Protein AF-T0REB1-F1 (afdb_monomer)

pLDDT: mean 96.24, std 7.97, range [51.66, 98.88]

Radius of gyration: 15.28 Å; Cα contacts (8 Å, |Δi|>4): 147; chains: 1; bounding box: 30×24×47 Å

Mean predicted aligned error: 3.17 Å

Solvent-accessible surface area (backbone atoms only — not comparable to full-atom values): 5271 Å² total; per-residue (Å²): 128,83,78,78,60,56,71,38,67,40,81,54,92,95,43,78,21,69,21,64,46,64,43,72,61,58,76,76,53,65,18,42,69,89,77,13,30,58,37,74,71,53,31,53,59,50,38,79,47,63,86,38,30,43,76,43,68,45,68,58,32,75,51,88,95,62,76,88,61,70,12,41,29,41,65,63,47,73,72,19,44,59,41,48,50,52,42,77,71,90

Structure (mmCIF, N/CA/C/O backbone):
data_AF-T0REB1-F1
#
_entry.id   AF-T0REB1-F1
#
loop_
_atom_site.group_PDB
_atom_site.id
_atom_site.type_symbol
_atom_site.label_atom_id
_atom_site.label_alt_id
_atom_site.label_comp_id
_atom_site.label_asym_id
_atom_site.label_entity_id
_atom_site.label_seq_id
_atom_site.pdbx_PDB_ins_code
_atom_site.Cartn_x
_atom_site.Cartn_y
_atom_site.Cartn_z
_atom_site.occupancy
_atom_site.B_iso_or_equiv
_atom_site.auth_seq_id
_atom_site.auth_comp_id
_atom_site.auth_asym_id
_atom_site.auth_atom_id
_atom_site.pdbx_PDB_model_num
ATOM 1 N N . MET A 1 1 ? -17.055 14.488 30.055 1.00 51.66 1 MET A N 1
ATOM 2 C CA . MET A 1 1 ? -15.976 14.011 29.163 1.00 51.66 1 MET A CA 1
ATOM 3 C C . MET A 1 1 ? -16.640 13.394 27.945 1.00 51.66 1 MET A C 1
ATOM 5 O O . MET A 1 1 ? -17.454 12.501 28.162 1.00 51.66 1 MET A O 1
ATOM 9 N N . PRO A 1 2 ? -16.400 13.852 26.705 1.00 57.69 2 PRO A N 1
ATOM 10 C CA . PRO A 1 2 ? -16.887 13.103 25.551 1.00 57.69 2 PRO A CA 1
ATOM 11 C C . PRO A 1 2 ? -16.286 11.691 25.609 1.00 57.69 2 PRO A C 1
ATOM 13 O O . PRO A 1 2 ? -15.109 11.533 25.934 1.00 57.69 2 PRO A O 1
ATOM 16 N N . ALA A 1 3 ? -17.108 10.665 25.382 1.00 60.97 3 ALA A N 1
ATOM 17 C CA . ALA A 1 3 ? -16.658 9.278 25.375 1.00 60.97 3 ALA A CA 1
ATOM 18 C C . ALA A 1 3 ? -15.521 9.128 24.353 1.00 60.97 3 ALA A C 1
ATOM 20 O O . ALA A 1 3 ? -15.677 9.506 23.190 1.00 60.97 3 ALA A O 1
ATOM 21 N N . ASN A 1 4 ? -14.361 8.639 24.797 1.00 71.31 4 ASN A N 1
ATOM 22 C CA . ASN A 1 4 ? -13.136 8.616 24.002 1.00 71.31 4 ASN A CA 1
ATOM 23 C C . ASN A 1 4 ? -13.220 7.526 22.915 1.00 71.31 4 ASN A C 1
ATOM 25 O O . ASN A 1 4 ? -12.728 6.413 23.075 1.00 71.31 4 ASN A O 1
ATOM 29 N N . ASN A 1 5 ? -13.918 7.844 21.823 1.00 90.19 5 ASN A N 1
ATOM 30 C CA . ASN A 1 5 ? -14.310 6.915 20.763 1.00 90.19 5 ASN A CA 1
ATOM 31 C C . ASN A 1 5 ? -13.124 6.449 19.895 1.00 90.19 5 ASN A C 1
ATOM 33 O O . ASN A 1 5 ? -13.188 5.387 19.281 1.00 90.19 5 ASN A O 1
ATOM 37 N N . LEU A 1 6 ? -12.027 7.215 19.849 1.00 96.06 6 LEU A N 1
ATOM 38 C CA . LEU A 1 6 ? -10.907 6.963 18.930 1.00 96.06 6 LEU A CA 1
ATOM 39 C C . LEU A 1 6 ? -10.241 5.597 19.126 1.00 96.06 6 LEU A C 1
ATOM 41 O O . LEU A 1 6 ? -9.840 4.974 18.148 1.00 96.06 6 LEU A O 1
ATOM 45 N N . PHE A 1 7 ? -10.157 5.116 20.366 1.00 96.19 7 PHE A N 1
ATOM 46 C CA . PHE A 1 7 ? -9.502 3.847 20.699 1.00 96.19 7 PHE A CA 1
ATOM 47 C C . PHE A 1 7 ? -10.466 2.656 20.744 1.00 96.19 7 PHE A C 1
ATOM 49 O O . PHE A 1 7 ? -10.077 1.570 21.158 1.00 96.19 7 PHE A O 1
ATOM 56 N N . THR A 1 8 ? -11.726 2.847 20.348 1.00 96.62 8 THR A N 1
ATOM 57 C CA . THR A 1 8 ? -12.707 1.756 20.297 1.00 96.62 8 THR A CA 1
ATOM 58 C C . THR A 1 8 ? -12.638 1.018 18.959 1.00 96.62 8 THR A C 1
ATOM 60 O O . THR A 1 8 ? -12.343 1.653 17.940 1.00 96.62 8 THR A O 1
ATOM 63 N N . PRO A 1 9 ? -12.958 -0.288 18.919 1.00 97.12 9 PRO A N 1
ATOM 64 C CA . PRO A 1 9 ? -13.023 -1.029 17.668 1.00 97.12 9 PRO A CA 1
ATOM 65 C C . PRO A 1 9 ? -14.017 -0.440 16.655 1.00 97.12 9 PRO A C 1
ATOM 67 O O . PRO A 1 9 ? -15.009 0.209 17.015 1.00 97.12 9 PRO A O 1
ATOM 70 N N . LEU A 1 10 ? -13.759 -0.700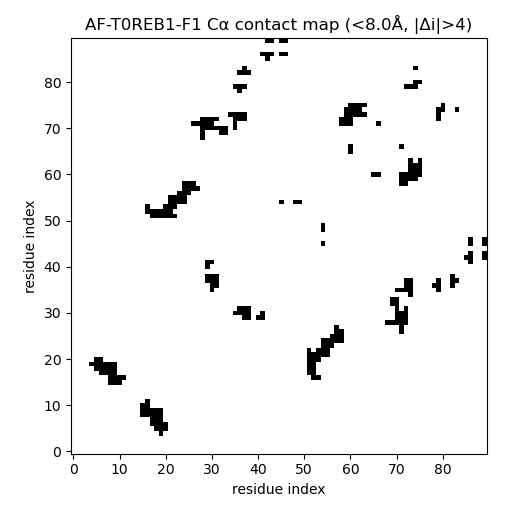 15.373 1.00 96.94 10 LEU A N 1
ATOM 71 C CA . LEU A 1 10 ? -14.613 -0.296 14.257 1.00 96.94 10 LEU A CA 1
ATOM 72 C C . LEU A 1 10 ? -14.751 -1.431 13.245 1.00 96.94 10 LEU A C 1
ATOM 74 O O . LEU A 1 10 ? -13.767 -1.855 12.644 1.00 96.94 10 LEU A O 1
ATOM 78 N N . LYS A 1 11 ? -15.992 -1.833 12.971 1.00 98.00 11 LYS A N 1
ATOM 79 C CA . LYS A 1 11 ? -16.310 -2.694 11.836 1.00 98.00 11 LYS A CA 1
ATOM 80 C C . LYS A 1 11 ? -16.270 -1.894 10.535 1.00 98.00 11 LYS A C 1
ATOM 82 O O . LYS A 1 11 ? -17.024 -0.932 10.380 1.00 98.00 11 LYS A O 1
ATOM 87 N N . LEU A 1 12 ? -15.429 -2.308 9.589 1.00 97.75 12 LEU A N 1
ATOM 88 C CA . LEU A 1 12 ? -15.287 -1.695 8.268 1.00 97.75 12 LEU A CA 1
ATOM 89 C C . LEU A 1 12 ? -15.383 -2.769 7.176 1.00 97.75 12 LEU A C 1
ATOM 91 O O . LEU A 1 12 ? -14.426 -3.487 6.882 1.00 97.75 12 LEU A O 1
ATOM 95 N N . GLY A 1 13 ? -16.561 -2.894 6.561 1.00 97.50 13 GLY A N 1
ATOM 96 C CA . GLY A 1 13 ? -16.835 -3.957 5.594 1.00 97.50 13 GLY A CA 1
ATOM 97 C C . GLY A 1 13 ? -16.672 -5.341 6.232 1.00 97.50 13 GLY A C 1
ATOM 98 O O . GLY A 1 13 ? -17.426 -5.701 7.135 1.00 97.50 13 GLY A O 1
ATOM 99 N N . ARG A 1 14 ? -15.681 -6.107 5.758 1.00 98.06 14 ARG A N 1
ATOM 100 C CA . ARG A 1 14 ? -15.329 -7.438 6.289 1.00 98.06 14 ARG A CA 1
ATOM 101 C C . ARG A 1 14 ? -14.252 -7.420 7.382 1.00 98.06 14 ARG A C 1
ATOM 103 O O . ARG A 1 14 ? -13.880 -8.486 7.857 1.00 98.06 14 ARG A O 1
ATOM 110 N N . LEU A 1 15 ? -13.698 -6.251 7.702 1.00 98.12 15 LEU A N 1
ATOM 111 C CA . LEU A 1 15 ? -12.605 -6.092 8.660 1.00 98.12 15 LEU A CA 1
ATOM 112 C C . LEU A 1 15 ? -13.137 -5.595 10.005 1.00 98.12 15 LEU A C 1
ATOM 114 O O . LEU A 1 15 ? -14.056 -4.776 10.048 1.00 98.12 15 LEU A O 1
ATOM 118 N N . GLU A 1 16 ? -12.504 -6.041 11.085 1.00 98.25 16 GLU A N 1
ATOM 119 C CA . GLU A 1 16 ? -12.674 -5.496 12.433 1.00 98.25 16 GLU A CA 1
ATOM 120 C C . GLU A 1 16 ? -11.374 -4.775 12.807 1.00 98.25 16 GLU A C 1
ATOM 122 O O . GLU A 1 16 ? -10.330 -5.407 12.969 1.00 98.25 16 GLU A O 1
ATOM 127 N N . LEU A 1 17 ? -11.411 -3.443 12.875 1.00 98.38 17 LEU A N 1
ATOM 128 C CA . LEU A 1 17 ? -10.242 -2.620 13.183 1.00 98.38 17 LEU A CA 1
ATOM 129 C C . LEU A 1 17 ? -10.113 -2.452 14.697 1.00 98.38 17 LEU A C 1
ATOM 131 O O . LEU A 1 17 ? -11.109 -2.203 15.379 1.00 98.38 17 LEU A O 1
ATOM 135 N N . ALA A 1 18 ? -8.888 -2.514 15.220 1.00 98.00 18 ALA A N 1
ATOM 136 C CA . ALA A 1 18 ? -8.627 -2.390 16.657 1.00 98.00 18 ALA A CA 1
ATOM 137 C C . ALA A 1 18 ? -8.947 -0.992 17.222 1.00 98.00 18 ALA A C 1
ATOM 139 O O . ALA A 1 18 ? -9.213 -0.849 18.413 1.00 98.00 18 ALA A O 1
ATOM 140 N N . ASN A 1 19 ? -8.900 0.041 16.378 1.00 98.00 19 ASN A N 1
ATOM 141 C CA . ASN A 1 19 ? -9.170 1.430 16.735 1.00 98.00 19 ASN A CA 1
ATOM 142 C C . ASN A 1 19 ? -9.616 2.237 15.499 1.00 98.00 19 ASN A C 1
ATOM 144 O O . ASN A 1 19 ? -9.621 1.736 14.374 1.00 98.00 19 ASN A O 1
ATOM 148 N N . ARG A 1 20 ? -9.985 3.505 15.706 1.00 98.00 20 ARG A N 1
ATOM 149 C CA . ARG A 1 20 ? -10.458 4.434 14.661 1.00 98.00 20 ARG A CA 1
ATOM 150 C C . ARG A 1 20 ? -9.363 5.374 14.153 1.00 98.00 20 ARG A C 1
ATOM 152 O O . ARG A 1 20 ? -9.674 6.411 13.571 1.00 98.00 20 ARG A O 1
ATOM 159 N N . ILE A 1 21 ? -8.095 5.044 14.394 1.00 98.06 21 ILE A N 1
ATOM 160 C CA . ILE A 1 21 ? -6.941 5.825 13.945 1.00 98.06 21 ILE A CA 1
ATOM 161 C C . ILE A 1 21 ? -6.434 5.195 12.654 1.00 98.06 21 ILE A C 1
ATOM 163 O O . ILE A 1 21 ? -5.886 4.096 12.656 1.00 98.06 21 ILE A O 1
ATOM 167 N N . LEU A 1 22 ? -6.650 5.893 11.544 1.00 98.44 22 LEU A N 1
ATOM 168 C CA . LEU A 1 22 ? -6.255 5.438 10.218 1.00 98.44 22 LEU A CA 1
ATOM 169 C C . LEU A 1 22 ? -5.019 6.216 9.769 1.00 98.44 22 LEU A C 1
ATOM 171 O O . LEU A 1 22 ? -4.960 7.437 9.926 1.00 98.44 22 LEU A O 1
ATOM 175 N N . MET A 1 23 ? -4.052 5.528 9.167 1.00 98.81 23 MET A N 1
ATOM 176 C CA . MET A 1 23 ? -2.965 6.199 8.460 1.00 98.81 23 MET A CA 1
ATOM 177 C C . MET A 1 23 ? -3.454 6.590 7.063 1.00 98.81 23 MET A C 1
ATOM 179 O O . MET A 1 23 ? -3.828 5.730 6.265 1.00 98.81 23 MET A O 1
ATOM 183 N N . ALA A 1 24 ? -3.456 7.894 6.785 1.00 98.81 24 ALA A N 1
ATOM 184 C CA . ALA A 1 24 ? -3.773 8.434 5.466 1.00 98.81 24 ALA A CA 1
ATOM 185 C C . ALA A 1 24 ? -2.754 7.966 4.401 1.00 98.81 24 ALA A C 1
ATOM 187 O O . ALA A 1 24 ? -1.599 7.705 4.752 1.00 98.81 24 ALA A O 1
ATOM 188 N N . PRO A 1 25 ? -3.135 7.918 3.109 1.00 98.62 25 PRO A N 1
ATOM 189 C CA . PRO A 1 25 ? -2.192 7.655 2.025 1.00 98.62 25 PRO A CA 1
ATOM 190 C C . PRO A 1 25 ? -1.232 8.837 1.860 1.00 98.62 25 PRO A C 1
ATOM 192 O O . PRO A 1 25 ? -1.654 9.965 1.603 1.00 98.62 25 PRO A O 1
ATOM 195 N N . LEU A 1 26 ? 0.068 8.585 2.018 1.00 98.69 26 LEU A N 1
ATOM 196 C CA . LEU A 1 26 ? 1.105 9.621 2.037 1.00 98.69 26 LEU A CA 1
ATOM 197 C C . LEU A 1 26 ? 2.257 9.232 1.106 1.00 98.69 26 LEU A C 1
ATOM 199 O O . LEU A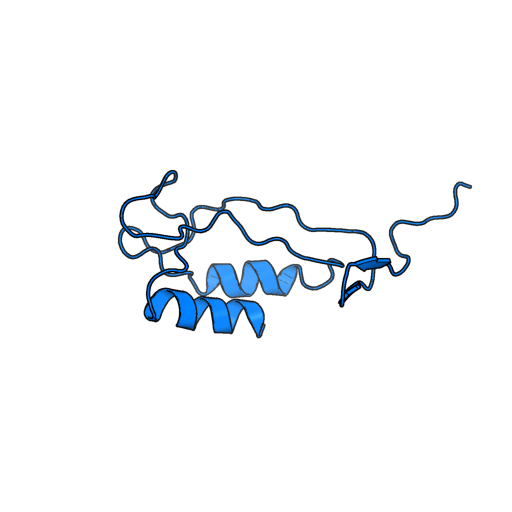 1 26 ? 3.114 8.450 1.502 1.00 98.69 26 LEU 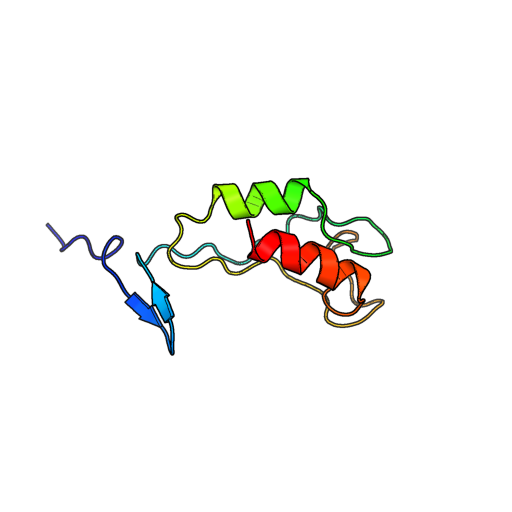A O 1
ATOM 203 N N . THR A 1 27 ? 2.310 9.791 -0.105 1.00 98.44 27 THR A N 1
ATOM 204 C CA . THR A 1 27 ? 3.430 9.581 -1.044 1.00 98.44 27 THR A CA 1
ATOM 205 C C . THR A 1 27 ? 4.767 9.949 -0.406 1.00 98.44 27 THR A C 1
ATOM 207 O O . THR A 1 27 ? 4.943 11.078 0.060 1.00 98.44 27 THR A O 1
ATOM 210 N N . ARG A 1 28 ? 5.717 8.999 -0.367 1.00 98.44 28 ARG A N 1
ATOM 211 C CA . ARG A 1 28 ? 7.038 9.205 0.259 1.00 98.44 28 ARG A CA 1
ATOM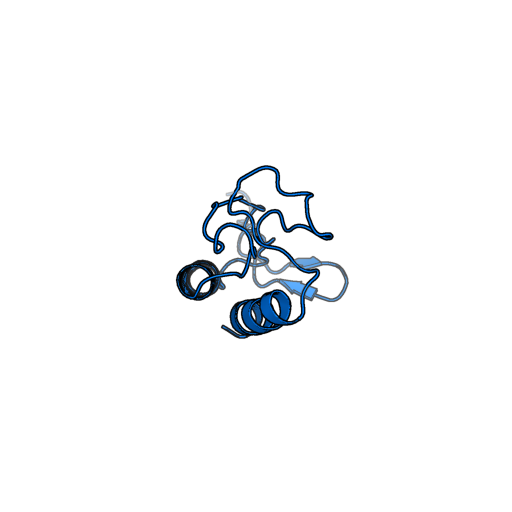 212 C C . ARG A 1 28 ? 8.197 9.256 -0.726 1.00 98.44 28 ARG A C 1
ATOM 214 O O . ARG A 1 28 ? 9.275 9.681 -0.313 1.00 98.44 28 ARG A O 1
ATOM 221 N N . CYS A 1 29 ? 7.982 8.844 -1.975 1.00 98.06 29 CYS A N 1
ATOM 222 C CA . CYS A 1 29 ? 8.991 8.854 -3.039 1.00 98.06 29 CYS A CA 1
ATOM 223 C C . CYS A 1 29 ? 10.233 7.998 -2.704 1.00 98.06 29 CYS A C 1
ATOM 225 O O . CYS A 1 29 ? 11.368 8.431 -2.916 1.00 98.06 29 CYS A O 1
ATOM 227 N N . ARG A 1 30 ? 10.031 6.806 -2.122 1.00 98.44 30 ARG A N 1
ATOM 228 C CA . ARG A 1 30 ? 11.105 5.909 -1.632 1.00 98.44 30 ARG A CA 1
ATOM 229 C C . ARG A 1 30 ? 11.226 4.586 -2.393 1.00 98.44 30 ARG A C 1
ATOM 231 O O . ARG A 1 30 ? 11.994 3.723 -1.963 1.00 98.44 30 ARG A O 1
ATOM 238 N N . ALA A 1 31 ? 10.478 4.418 -3.479 1.00 98.62 31 ALA A N 1
ATOM 239 C CA . ALA A 1 31 ? 10.693 3.309 -4.397 1.00 98.62 31 ALA A CA 1
ATOM 240 C C . ALA A 1 31 ? 11.956 3.555 -5.236 1.00 98.62 31 ALA A C 1
ATOM 242 O O . ALA A 1 31 ? 12.468 4.677 -5.315 1.00 98.62 31 ALA A O 1
ATOM 243 N N . THR A 1 32 ? 12.472 2.509 -5.864 1.00 98.19 32 THR A N 1
ATOM 244 C CA . THR A 1 32 ? 13.593 2.629 -6.798 1.00 98.19 32 THR A CA 1
ATOM 245 C C . THR A 1 32 ? 13.170 3.427 -8.048 1.00 98.19 32 THR A C 1
ATOM 247 O O . THR A 1 32 ? 12.082 3.203 -8.584 1.00 98.19 32 THR A O 1
ATOM 250 N N . PRO A 1 33 ? 13.961 4.414 -8.514 1.00 95.88 33 PRO A N 1
ATOM 251 C CA . PRO A 1 33 ? 13.614 5.179 -9.711 1.00 95.88 33 PRO A CA 1
ATOM 252 C C . PRO A 1 33 ? 13.639 4.329 -10.987 1.00 95.88 33 PRO A C 1
ATOM 254 O O . PRO A 1 33 ? 14.590 3.591 -11.230 1.00 95.88 33 PRO A O 1
ATOM 257 N N . GLY A 1 34 ? 12.633 4.500 -11.845 1.00 94.12 34 GLY A N 1
ATOM 258 C CA . GLY A 1 34 ? 12.548 3.860 -13.162 1.00 94.12 34 GLY A CA 1
ATOM 259 C C . GLY A 1 34 ? 11.824 2.511 -13.168 1.00 94.12 34 GLY A C 1
ATOM 260 O O . GLY A 1 34 ? 10.954 2.305 -14.011 1.00 94.12 34 GLY A O 1
ATOM 261 N N . ASP A 1 35 ? 12.131 1.616 -12.229 1.00 96.69 35 ASP A N 1
ATOM 262 C CA . ASP A 1 35 ? 11.454 0.318 -12.046 1.00 96.69 35 ASP A CA 1
ATOM 263 C C . ASP A 1 35 ? 10.385 0.341 -10.936 1.00 96.69 35 ASP A C 1
ATOM 265 O O . ASP A 1 35 ? 9.495 -0.513 -10.916 1.00 96.69 35 ASP A O 1
ATOM 269 N N . HIS A 1 36 ? 10.404 1.357 -10.068 1.00 98.56 36 HIS A N 1
ATOM 270 C CA . HIS A 1 36 ? 9.356 1.654 -9.090 1.00 98.56 36 HIS A CA 1
ATOM 271 C C . HIS A 1 36 ? 9.083 0.512 -8.103 1.00 98.56 36 HIS A C 1
ATOM 273 O O . HIS A 1 36 ? 7.945 0.292 -7.672 1.00 98.56 36 HIS A O 1
ATOM 279 N N . ILE A 1 37 ? 10.135 -0.219 -7.737 1.00 98.69 37 ILE A N 1
ATOM 280 C CA . ILE A 1 37 ? 10.075 -1.325 -6.785 1.00 98.69 37 ILE A CA 1
ATOM 281 C C . ILE A 1 37 ? 10.128 -0.746 -5.361 1.00 98.69 37 ILE A C 1
ATOM 283 O O . ILE A 1 37 ? 10.998 0.081 -5.062 1.00 98.69 37 ILE A O 1
ATOM 287 N N . PRO A 1 38 ? 9.209 -1.138 -4.456 1.00 98.69 38 PRO A N 1
ATOM 288 C CA . PRO A 1 38 ? 9.313 -0.760 -3.052 1.00 98.69 38 PRO A CA 1
ATOM 289 C C . PRO A 1 38 ? 10.651 -1.195 -2.434 1.00 98.69 38 PRO A C 1
ATOM 291 O O . PRO A 1 38 ? 11.236 -2.196 -2.836 1.00 98.69 38 PRO A O 1
ATOM 294 N N . THR A 1 39 ? 11.141 -0.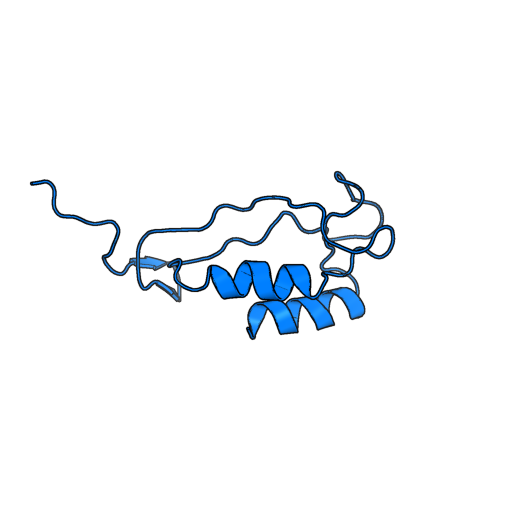461 -1.436 1.00 98.62 39 THR A N 1
ATOM 295 C CA . THR A 1 39 ? 12.437 -0.736 -0.789 1.00 98.62 39 THR A CA 1
ATOM 296 C C . THR A 1 39 ? 12.269 -1.311 0.617 1.00 98.62 39 THR A C 1
ATOM 298 O O . THR A 1 39 ? 11.213 -1.169 1.234 1.00 98.62 39 THR A O 1
ATOM 301 N N . ASP A 1 40 ? 13.327 -1.895 1.186 1.00 98.19 40 ASP A N 1
ATOM 302 C CA . ASP A 1 40 ? 13.302 -2.411 2.566 1.00 98.19 40 ASP A CA 1
ATOM 303 C C . ASP A 1 40 ? 12.973 -1.315 3.598 1.00 98.19 40 ASP A C 1
ATOM 305 O O . ASP A 1 40 ? 12.293 -1.558 4.595 1.00 98.19 40 ASP A O 1
ATOM 309 N N . ALA A 1 41 ? 13.362 -0.066 3.321 1.00 98.38 41 ALA A N 1
ATOM 310 C CA . ALA A 1 41 ? 12.988 1.084 4.140 1.00 98.38 41 ALA A CA 1
ATOM 311 C C . ALA A 1 41 ? 11.466 1.324 4.174 1.00 98.38 41 ALA A C 1
ATOM 313 O O . ALA A 1 41 ? 10.946 1.855 5.156 1.00 98.38 41 ALA A O 1
ATOM 314 N N . MET A 1 42 ? 10.742 0.952 3.113 1.00 98.75 42 MET A N 1
ATOM 315 C CA . MET A 1 42 ? 9.281 1.030 3.067 1.00 98.75 42 MET A CA 1
ATOM 316 C C . MET A 1 42 ? 8.632 -0.094 3.881 1.00 98.75 42 MET A C 1
ATOM 318 O O . MET A 1 42 ? 7.628 0.170 4.537 1.00 98.75 42 MET A O 1
ATOM 322 N N . ILE A 1 43 ? 9.228 -1.294 3.917 1.00 98.75 43 ILE A N 1
ATOM 323 C CA . ILE A 1 43 ? 8.779 -2.397 4.789 1.00 98.75 43 ILE A CA 1
ATOM 324 C C . ILE A 1 43 ? 8.797 -1.933 6.247 1.00 98.75 43 ILE A C 1
ATOM 326 O O . ILE A 1 43 ? 7.754 -1.910 6.898 1.00 98.75 43 ILE A O 1
ATOM 330 N N . GLN A 1 44 ? 9.951 -1.453 6.725 1.00 98.69 44 GLN A N 1
ATOM 331 C CA . GLN A 1 44 ? 10.072 -0.951 8.097 1.00 98.69 44 GLN A CA 1
ATOM 332 C C . GLN A 1 44 ? 9.107 0.215 8.365 1.00 98.69 44 GLN A C 1
ATOM 334 O O . GLN A 1 44 ? 8.478 0.282 9.417 1.00 98.69 44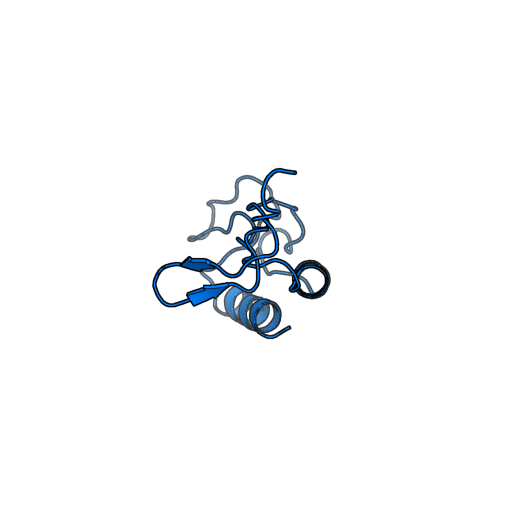 GLN A O 1
ATOM 339 N N . HIS A 1 45 ? 8.946 1.124 7.397 1.00 98.69 45 HIS A N 1
ATOM 340 C CA . HIS A 1 45 ? 8.087 2.298 7.547 1.00 98.69 45 HIS A CA 1
ATOM 341 C C . HIS A 1 45 ? 6.629 1.956 7.882 1.00 98.69 45 HIS A C 1
ATOM 343 O O . HIS A 1 45 ? 6.028 2.650 8.716 1.00 98.69 45 HIS A O 1
ATOM 349 N N . TYR A 1 46 ? 6.074 0.940 7.213 1.00 98.81 46 TYR A N 1
ATOM 350 C CA . TYR A 1 46 ? 4.707 0.476 7.435 1.00 98.81 46 TYR A CA 1
ATOM 351 C C . TYR A 1 46 ? 4.600 -0.422 8.672 1.00 98.81 46 TYR A C 1
ATOM 353 O O . TYR A 1 46 ? 3.683 -0.206 9.465 1.00 98.81 46 TYR A O 1
ATOM 361 N N . ALA A 1 47 ? 5.563 -1.323 8.899 1.00 98.75 47 ALA A N 1
ATOM 362 C CA . ALA A 1 47 ? 5.608 -2.173 10.093 1.00 98.75 47 ALA A CA 1
ATOM 363 C C . ALA A 1 47 ? 5.610 -1.341 11.391 1.00 98.75 47 ALA A C 1
ATOM 365 O O . ALA A 1 47 ? 4.802 -1.571 12.290 1.00 98.75 47 ALA A O 1
ATOM 366 N N . ASP A 1 48 ? 6.408 -0.265 11.443 1.00 98.75 48 ASP A N 1
ATOM 367 C CA . ASP A 1 48 ? 6.450 0.681 12.572 1.00 98.75 48 ASP A CA 1
ATOM 368 C C . ASP A 1 48 ? 5.092 1.349 12.875 1.00 98.75 48 ASP A C 1
ATOM 370 O O . ASP A 1 48 ? 4.918 1.979 13.920 1.00 98.75 48 ASP A O 1
ATOM 374 N N . ARG A 1 49 ? 4.133 1.284 11.944 1.00 98.75 49 ARG A N 1
ATOM 375 C CA . ARG A 1 49 ? 2.813 1.930 12.029 1.00 98.75 49 ARG A CA 1
ATOM 376 C C . ARG A 1 49 ? 1.661 0.936 12.105 1.00 98.75 49 ARG A C 1
ATOM 378 O O . ARG A 1 49 ? 0.515 1.379 12.174 1.00 98.75 49 ARG A O 1
ATOM 385 N N . ALA A 1 50 ? 1.938 -0.366 12.169 1.00 98.44 50 ALA A N 1
ATOM 386 C CA . ALA A 1 50 ? 0.930 -1.427 12.184 1.00 98.44 50 ALA A CA 1
ATOM 387 C C . ALA A 1 50 ? -0.046 -1.360 13.381 1.00 98.44 50 ALA A C 1
ATOM 389 O O . ALA A 1 50 ? -1.084 -2.011 13.369 1.00 98.44 50 ALA A O 1
ATOM 390 N N . ALA A 1 51 ? 0.241 -0.537 14.399 1.00 98.12 51 ALA A N 1
ATOM 391 C CA . ALA A 1 51 ? -0.686 -0.248 15.497 1.00 98.12 51 ALA A CA 1
ATOM 392 C C . ALA A 1 51 ? -1.894 0.631 15.091 1.00 98.12 51 ALA A C 1
ATOM 394 O O . ALA A 1 51 ? -2.873 0.725 15.841 1.00 98.12 51 ALA A O 1
ATOM 395 N N . ALA A 1 52 ? -1.844 1.297 13.930 1.00 98.50 52 ALA A N 1
ATOM 396 C CA . ALA A 1 52 ? -3.006 1.978 13.365 1.00 98.50 52 ALA A CA 1
ATOM 397 C C . ALA A 1 52 ? -4.126 0.965 13.083 1.00 98.50 52 ALA A C 1
ATOM 399 O O . ALA A 1 52 ? -3.864 -0.161 12.674 1.00 98.50 52 ALA A O 1
ATOM 400 N N . GLY A 1 53 ? -5.384 1.368 13.266 1.00 98.38 53 GLY A N 1
ATOM 401 C CA . GLY A 1 53 ? -6.526 0.497 12.987 1.00 98.38 53 GLY A CA 1
ATOM 402 C C . GLY A 1 53 ? -6.555 0.033 11.530 1.00 98.38 53 GLY A C 1
ATOM 403 O O . GLY A 1 53 ? -6.858 -1.123 11.262 1.00 98.38 53 GLY A O 1
ATOM 404 N N . LEU A 1 54 ? -6.201 0.923 10.599 1.00 98.75 54 LEU A N 1
ATOM 405 C CA . LEU A 1 54 ? -5.969 0.605 9.192 1.00 98.75 54 LEU A CA 1
ATOM 406 C C . LEU A 1 54 ? -4.896 1.535 8.620 1.00 98.75 54 LEU A C 1
ATOM 408 O O . LEU A 1 54 ? -4.891 2.738 8.894 1.00 98.75 54 LEU A O 1
ATOM 412 N N . ILE A 1 55 ? -4.033 0.986 7.770 1.00 98.88 55 ILE A N 1
ATOM 413 C CA . ILE A 1 55 ? -3.106 1.754 6.943 1.00 98.88 55 ILE A CA 1
ATOM 414 C C . ILE A 1 55 ? -3.624 1.786 5.510 1.00 98.88 55 ILE A C 1
ATOM 416 O O . ILE A 1 55 ? -3.908 0.744 4.921 1.00 98.88 55 ILE A O 1
ATOM 420 N N . ILE A 1 56 ? -3.707 2.985 4.937 1.00 98.81 56 ILE A N 1
ATOM 421 C CA . ILE A 1 56 ? -3.874 3.171 3.499 1.00 98.81 56 ILE A CA 1
ATOM 422 C C . ILE A 1 56 ? -2.488 3.498 2.948 1.00 98.81 56 ILE A C 1
ATOM 424 O O . ILE A 1 56 ? -1.916 4.536 3.279 1.00 98.81 56 ILE A O 1
ATOM 428 N N . ALA A 1 57 ? -1.928 2.578 2.162 1.00 98.62 57 ALA A N 1
ATOM 429 C CA . ALA A 1 57 ? -0.602 2.740 1.579 1.00 98.62 57 ALA A CA 1
ATOM 430 C C . ALA A 1 57 ? -0.538 3.953 0.636 1.00 98.62 57 ALA A C 1
ATOM 432 O O . ALA A 1 57 ? -1.556 4.493 0.196 1.00 98.62 57 ALA A O 1
ATOM 433 N N . GLU A 1 58 ? 0.679 4.397 0.342 1.00 98.62 58 GLU A N 1
ATOM 434 C CA . GLU A 1 58 ? 0.919 5.519 -0.557 1.00 98.62 58 GLU A CA 1
ATOM 435 C C . GLU A 1 58 ? 0.379 5.305 -1.979 1.00 98.62 58 GLU A C 1
ATOM 437 O O . GLU A 1 58 ? 0.134 4.177 -2.419 1.00 98.62 58 GLU A O 1
ATOM 442 N N . CYS A 1 59 ? 0.204 6.412 -2.710 1.00 98.00 59 CYS A N 1
ATOM 443 C CA . CYS A 1 59 ? -0.204 6.371 -4.112 1.00 98.00 59 CYS A CA 1
ATOM 444 C C . CYS A 1 59 ? 0.726 5.437 -4.895 1.00 98.00 59 CYS A C 1
ATOM 446 O O . CYS A 1 59 ? 1.943 5.611 -4.863 1.00 98.00 59 CYS A O 1
ATOM 448 N N . SER A 1 60 ? 0.138 4.445 -5.562 1.00 98.25 60 SER A N 1
ATOM 449 C CA . SER A 1 60 ? 0.872 3.391 -6.254 1.00 98.25 60 SER A CA 1
ATOM 450 C C . SER A 1 60 ? 0.371 3.258 -7.688 1.00 98.25 60 SER A C 1
ATOM 452 O O . SER A 1 60 ? -0.837 3.186 -7.927 1.00 98.25 60 SER A O 1
ATOM 454 N N . MET A 1 61 ? 1.288 3.231 -8.652 1.00 98.19 61 MET A N 1
ATOM 455 C CA . MET A 1 61 ? 0.939 3.175 -10.072 1.00 98.19 61 MET A CA 1
ATOM 456 C C . MET A 1 61 ? 0.361 1.820 -10.470 1.00 98.19 61 MET A C 1
ATOM 458 O O . MET A 1 61 ? 0.918 0.777 -10.134 1.00 98.19 61 MET A O 1
ATOM 462 N N . ILE A 1 62 ? -0.683 1.839 -11.296 1.00 97.62 62 ILE A N 1
ATOM 463 C CA . ILE A 1 62 ? -1.320 0.630 -11.844 1.00 97.62 62 ILE A CA 1
ATOM 464 C C . ILE A 1 62 ? -0.785 0.221 -13.223 1.00 97.62 62 ILE A C 1
ATOM 466 O O . ILE A 1 62 ? -1.155 -0.832 -13.734 1.00 97.62 62 ILE A O 1
ATOM 470 N N . ALA A 1 63 ? 0.041 1.059 -13.850 1.00 97.44 63 ALA A N 1
ATOM 471 C CA . ALA A 1 63 ? 0.581 0.829 -15.183 1.00 97.44 63 ALA A CA 1
ATOM 472 C C . ALA A 1 63 ? 1.971 1.474 -15.334 1.00 97.44 63 ALA A C 1
ATOM 474 O O . ALA A 1 63 ? 2.287 2.443 -14.639 1.00 97.44 63 ALA A O 1
ATOM 475 N N . PRO A 1 64 ? 2.812 0.971 -16.252 1.00 96.44 64 PRO A N 1
ATOM 476 C CA . PRO A 1 64 ? 4.083 1.611 -16.563 1.00 96.44 64 PRO A CA 1
ATOM 477 C C . PRO A 1 64 ? 3.876 3.013 -17.154 1.00 96.44 64 PRO A C 1
ATOM 479 O O . PRO A 1 64 ? 2.896 3.271 -17.854 1.00 96.44 64 PRO A O 1
ATOM 482 N N . LYS A 1 65 ? 4.855 3.901 -16.930 1.00 95.00 65 LYS A N 1
ATOM 483 C CA . LYS A 1 65 ? 4.891 5.290 -17.439 1.00 95.00 65 LYS A CA 1
ATOM 484 C C . LYS A 1 65 ? 3.780 6.213 -16.912 1.00 95.00 65 LYS A C 1
ATOM 486 O O . LYS A 1 65 ? 3.488 7.223 -17.545 1.00 95.00 65 LYS A O 1
ATOM 491 N N . THR A 1 66 ? 3.193 5.910 -15.753 1.00 96.44 66 THR A N 1
ATOM 492 C CA . THR A 1 66 ? 2.207 6.785 -15.088 1.00 96.44 66 THR A CA 1
ATOM 493 C C . THR A 1 66 ? 2.734 7.431 -13.804 1.00 96.44 66 THR A C 1
ATOM 495 O O . THR A 1 66 ? 1.938 7.880 -12.983 1.00 96.44 66 THR A O 1
ATOM 498 N N . SER A 1 67 ? 4.056 7.450 -13.605 1.00 96.69 67 SER A N 1
ATOM 499 C CA . SER A 1 67 ? 4.674 8.059 -12.421 1.00 96.69 67 SER A CA 1
ATOM 500 C C . SER A 1 67 ? 4.428 9.562 -12.412 1.00 96.69 67 SER A C 1
ATOM 502 O O . SER A 1 67 ? 4.659 10.247 -13.410 1.00 96.69 67 SER A O 1
ATOM 504 N N . ALA A 1 68 ? 3.981 10.066 -11.263 1.00 95.50 68 ALA A N 1
ATOM 505 C CA . ALA A 1 68 ? 3.826 11.497 -11.009 1.00 95.50 68 ALA A CA 1
ATOM 506 C C . ALA A 1 68 ? 4.929 12.054 -10.095 1.00 95.50 68 ALA A C 1
ATOM 508 O O . ALA A 1 68 ? 5.085 13.271 -10.000 1.00 95.50 68 ALA A O 1
ATOM 509 N N . PHE A 1 69 ? 5.691 11.183 -9.423 1.00 96.44 69 PHE A N 1
ATOM 510 C CA . PHE A 1 69 ? 6.600 11.576 -8.346 1.00 96.44 69 PHE A CA 1
ATOM 511 C C . PHE A 1 69 ? 8.032 11.061 -8.514 1.00 96.44 69 PHE A C 1
ATOM 513 O O . PHE A 1 69 ? 8.808 11.140 -7.562 1.00 96.44 69 PHE A O 1
ATOM 520 N N . TYR A 1 70 ? 8.387 10.559 -9.704 1.00 96.38 70 TYR A N 1
ATOM 521 C CA . TYR A 1 70 ? 9.687 9.977 -10.075 1.00 96.38 70 TYR A CA 1
ATOM 522 C C . TYR A 1 70 ? 10.042 8.664 -9.352 1.00 96.38 70 TYR A C 1
ATOM 524 O O . TYR A 1 70 ? 10.531 7.732 -9.987 1.00 96.38 70 TYR A O 1
ATOM 532 N N . SER A 1 71 ? 9.761 8.556 -8.055 1.00 97.62 71 SER A N 1
ATOM 533 C CA . SER A 1 71 ? 10.054 7.394 -7.206 1.00 97.62 71 SER A CA 1
ATOM 534 C C . SER A 1 71 ? 8.857 6.956 -6.347 1.00 97.62 71 SER A C 1
ATOM 536 O O . SER A 1 71 ? 9.023 6.442 -5.236 1.00 97.62 71 SER A O 1
ATOM 538 N N . ASP A 1 72 ? 7.633 7.158 -6.844 1.00 97.75 72 ASP A N 1
ATOM 539 C CA . ASP A 1 72 ? 6.432 6.474 -6.351 1.00 97.75 72 ASP A CA 1
ATOM 540 C C . ASP A 1 72 ? 6.455 4.975 -6.713 1.00 97.75 72 ASP A C 1
ATOM 542 O O . ASP A 1 72 ? 7.011 4.617 -7.753 1.00 97.75 72 ASP A O 1
ATOM 546 N N . PRO A 1 73 ? 5.912 4.079 -5.868 1.00 98.56 73 PRO A N 1
ATOM 547 C CA . PRO A 1 73 ? 5.911 2.640 -6.130 1.00 98.56 73 PRO A CA 1
ATOM 548 C C . PRO A 1 73 ? 4.883 2.225 -7.194 1.00 98.56 73 PRO A C 1
ATOM 550 O O . PRO A 1 73 ? 3.856 2.874 -7.388 1.00 98.56 73 PRO A O 1
ATOM 553 N N . GLY A 1 74 ? 5.130 1.101 -7.866 1.00 98.44 74 GLY A N 1
ATOM 554 C CA . GLY A 1 74 ? 4.175 0.454 -8.774 1.00 98.44 74 GLY A CA 1
ATOM 555 C C . GLY A 1 74 ? 3.509 -0.786 -8.170 1.00 98.44 74 GLY A C 1
ATOM 556 O O . GLY A 1 74 ? 3.998 -1.349 -7.193 1.00 98.44 74 GLY A O 1
ATOM 557 N N . VAL A 1 75 ? 2.391 -1.220 -8.759 1.00 98.38 75 VAL A N 1
ATOM 558 C CA . VAL A 1 75 ? 1.679 -2.481 -8.455 1.00 98.38 75 VAL A CA 1
ATOM 559 C C . VAL A 1 75 ? 1.319 -3.263 -9.731 1.00 98.38 75 VAL A C 1
ATOM 561 O O . VAL A 1 75 ? 0.311 -3.963 -9.778 1.00 98.38 75 VAL A O 1
ATOM 564 N N . TYR A 1 76 ? 2.124 -3.133 -10.790 1.00 98.06 76 TYR A N 1
ATOM 565 C CA . TYR A 1 76 ? 1.844 -3.720 -12.110 1.00 98.06 76 TYR A CA 1
ATOM 566 C C . TYR A 1 76 ? 2.860 -4.776 -12.560 1.00 98.06 76 TYR A C 1
ATOM 568 O O . TYR A 1 76 ? 2.555 -5.562 -13.455 1.00 98.06 76 TYR A O 1
ATOM 576 N N . ALA A 1 77 ? 4.057 -4.799 -11.968 1.00 98.25 77 ALA A N 1
ATOM 577 C CA . ALA A 1 77 ? 5.112 -5.751 -12.307 1.00 98.25 77 ALA A CA 1
ATOM 578 C C . ALA A 1 77 ? 5.282 -6.828 -11.215 1.00 98.25 77 ALA A C 1
ATOM 580 O O . ALA A 1 77 ? 5.137 -6.515 -10.027 1.00 98.25 77 ALA A O 1
ATOM 581 N N . PRO A 1 78 ? 5.623 -8.083 -11.571 1.00 98.56 78 PRO A N 1
ATOM 582 C CA . PRO A 1 78 ? 5.846 -9.156 -10.598 1.00 98.56 78 PRO A CA 1
ATOM 583 C C . PRO A 1 78 ? 6.864 -8.803 -9.506 1.00 98.56 78 PRO A C 1
ATOM 585 O O . PRO A 1 78 ? 6.659 -9.133 -8.339 1.00 98.56 78 PRO A O 1
ATOM 588 N N . GLU A 1 79 ? 7.932 -8.090 -9.858 1.00 98.44 79 GLU A N 1
ATOM 589 C CA . GLU A 1 79 ? 9.007 -7.696 -8.945 1.00 98.44 79 GLU A CA 1
ATOM 590 C C . GLU A 1 79 ? 8.516 -6.683 -7.903 1.00 98.44 79 GLU A C 1
ATOM 592 O O . GLU A 1 79 ? 8.865 -6.773 -6.726 1.00 98.44 79 GLU A O 1
ATOM 597 N N . GLN A 1 80 ? 7.636 -5.761 -8.308 1.00 98.69 80 GLN A N 1
ATOM 598 C CA . GLN A 1 80 ? 6.995 -4.806 -7.402 1.00 98.69 80 GLN A CA 1
ATOM 599 C C . GLN A 1 80 ? 6.075 -5.535 -6.418 1.00 98.69 80 GLN A C 1
ATOM 601 O O . GLN A 1 80 ? 6.138 -5.307 -5.209 1.00 98.69 80 GLN A O 1
ATOM 606 N N . LEU A 1 81 ? 5.245 -6.452 -6.930 1.00 98.62 81 LEU A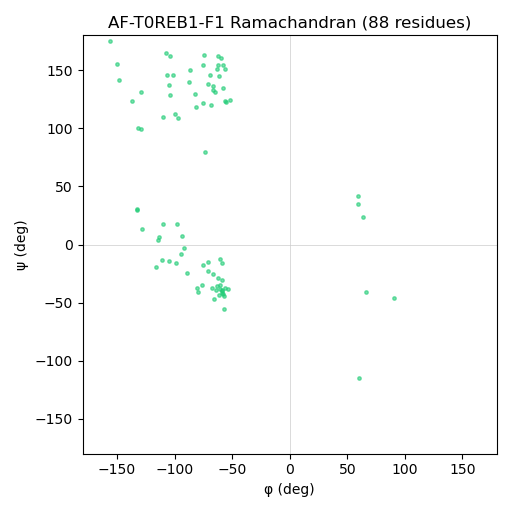 N 1
ATOM 607 C CA . LEU A 1 81 ? 4.310 -7.240 -6.125 1.00 98.62 81 LEU A CA 1
ATOM 608 C C . LEU A 1 81 ? 5.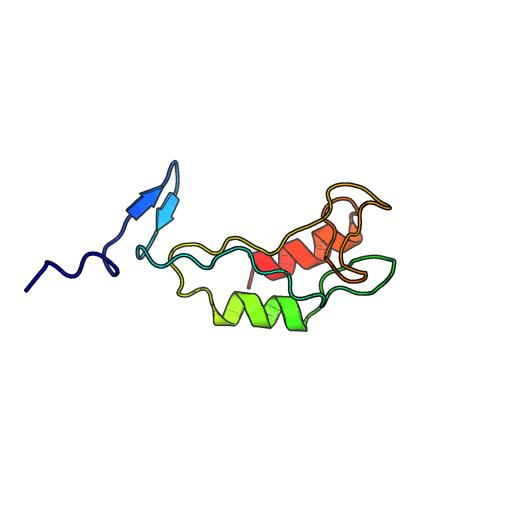035 -8.145 -5.122 1.00 98.62 81 LEU A C 1
ATOM 610 O O . LEU A 1 81 ? 4.569 -8.302 -3.993 1.00 98.62 81 LEU A O 1
ATOM 614 N N . ALA A 1 82 ? 6.193 -8.696 -5.496 1.00 98.69 82 ALA A N 1
ATOM 615 C CA . ALA A 1 82 ? 7.014 -9.508 -4.605 1.00 98.69 82 ALA A CA 1
ATOM 616 C C . ALA A 1 82 ? 7.478 -8.724 -3.367 1.00 98.69 82 ALA A C 1
ATOM 618 O O . ALA A 1 82 ? 7.493 -9.277 -2.267 1.00 98.69 82 ALA A O 1
ATOM 619 N N . VAL A 1 83 ? 7.816 -7.437 -3.511 1.00 98.56 83 VAL A N 1
ATOM 620 C CA . VAL A 1 83 ? 8.182 -6.602 -2.357 1.00 98.56 83 VAL A CA 1
ATOM 621 C C . VAL A 1 83 ? 6.951 -6.085 -1.617 1.00 98.56 83 VAL A C 1
ATOM 623 O O . VAL A 1 83 ? 6.946 -6.098 -0.388 1.00 98.56 83 VAL A O 1
ATOM 626 N N . TRP A 1 84 ? 5.866 -5.732 -2.314 1.00 98.81 84 TRP A N 1
ATOM 627 C CA . TRP A 1 84 ? 4.596 -5.406 -1.652 1.00 98.81 84 TRP A CA 1
ATOM 628 C C . TRP A 1 84 ? 4.095 -6.534 -0.755 1.00 98.81 84 TRP A C 1
ATOM 630 O O . TRP A 1 84 ? 3.614 -6.262 0.340 1.00 98.81 84 TRP A O 1
ATOM 640 N N . LYS A 1 85 ? 4.273 -7.796 -1.164 1.00 98.81 85 LYS A N 1
ATOM 641 C CA . LYS A 1 85 ? 3.936 -8.946 -0.323 1.00 98.81 85 LYS A CA 1
ATOM 642 C C . LYS A 1 85 ? 4.710 -8.932 0.997 1.00 98.81 85 LYS A C 1
ATOM 644 O O . LYS A 1 85 ? 4.107 -9.158 2.040 1.00 98.81 85 LYS A O 1
ATOM 649 N N . LYS A 1 86 ? 6.006 -8.597 0.964 1.00 98.81 86 LYS A N 1
ATOM 650 C CA . LYS A 1 86 ? 6.824 -8.433 2.178 1.00 98.81 86 LYS A CA 1
ATOM 651 C C . LYS A 1 86 ? 6.331 -7.274 3.046 1.00 98.81 86 LYS A C 1
ATOM 653 O O . LYS A 1 86 ? 6.309 -7.413 4.258 1.00 98.81 86 LYS A O 1
ATOM 658 N N . ILE A 1 87 ? 5.907 -6.161 2.436 1.00 98.75 87 ILE A N 1
ATOM 659 C CA . ILE A 1 87 ? 5.316 -5.021 3.159 1.00 98.75 87 ILE A CA 1
ATOM 660 C C . ILE 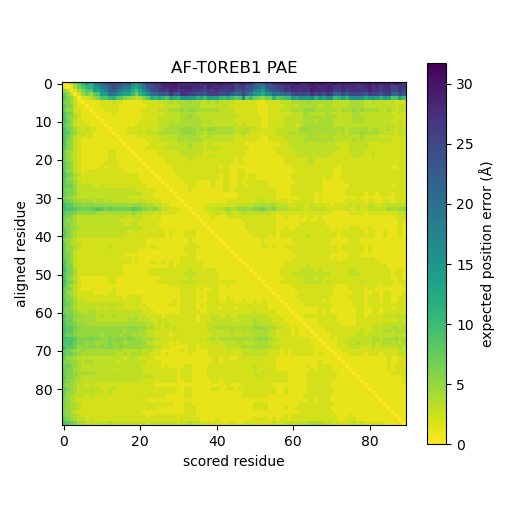A 1 87 ? 4.029 -5.437 3.877 1.00 98.75 87 ILE A C 1
ATOM 662 O O . ILE A 1 87 ? 3.829 -5.052 5.019 1.00 98.75 87 ILE A O 1
ATOM 666 N N . THR A 1 88 ? 3.156 -6.213 3.229 1.00 98.50 88 THR A N 1
ATOM 667 C CA . THR A 1 88 ? 1.895 -6.658 3.844 1.00 98.50 88 THR A CA 1
ATOM 668 C C . THR A 1 88 ? 2.058 -7.778 4.874 1.00 98.50 88 THR A C 1
ATOM 670 O O . THR A 1 88 ? 1.122 -8.022 5.628 1.00 98.50 88 THR A O 1
ATOM 673 N N . ASP A 1 89 ? 3.197 -8.479 4.872 1.00 98.56 89 ASP A N 1
ATOM 674 C CA . ASP A 1 89 ? 3.497 -9.569 5.812 1.00 98.56 89 ASP A CA 1
ATOM 675 C C . ASP A 1 89 ? 4.173 -9.093 7.109 1.00 98.56 89 ASP A C 1
ATOM 677 O O . ASP A 1 89 ? 4.109 -9.812 8.106 1.00 98.56 89 ASP A O 1
ATOM 681 N N . ALA A 1 90 ? 4.849 -7.939 7.074 1.00 96.94 90 ALA A N 1
ATOM 682 C CA . ALA A 1 90 ? 5.595 -7.358 8.195 1.00 96.94 90 ALA A CA 1
ATOM 683 C C . ALA A 1 90 ? 4.679 -6.685 9.228 1.00 96.94 90 ALA A C 1
ATOM 685 O O . ALA A 1 90 ? 4.972 -6.841 10.435 1.00 96.94 90 ALA A O 1
#

Nearest PDB structures (foldseek):
  3kft-assembly2_B  TM=9.745E-01  e=1.703E-08  Enterobacter cloacae
  6gia-assembly1_A  TM=9.757E-01  e=2.738E-08  Enterobacter cloacae
  3p8i-assembly1_A  TM=9.761E-01  e=4.711E-08  Enterobacter cloacae
  7tmb-assembly6_F  TM=9.722E-01  e=5.396E-08  Klebsiella pneumoniae subsp. pneumoniae HS11286
  7tmb-assembly3_C  TM=9.719E-01  e=5.774E-08  Klebsiella pneumoniae subsp. pneumoniae HS11286

Organism: Saprolegnia diclina (strain VS20) (NCBI:txid1156394)

Sequence (90 aa):
MPANNLFTPLKLGRLELANRILMAPLTRCRATPGDHIPTDAMIQHYADRAAAGLIIAECSMIAPKTSAFYSDPGVYAPEQLAVWKKITDA

InterPro domains:
  IPR001155 NADH:flavin oxidoreductase/NADH oxidase, N-terminal [PF00724] (5-90)
  IPR013785 Aldolase-type TIM barrel [G3DSA:3.20.20.70] (1-90)
  IPR045247 Oxidoreductase Oye-like [PTHR22893] (4-90)

Secondary structure (DSSP, 8-state):
----GGGS-EEETTEEESSS-EEPP-----SPTTT----HHHHHHHHTTTTSSEE-PPP-BSSTT--SSSSPPBSSSHHHHHHHHHHHH-

Foldseek 3Di:
DPDPQQQPWDDDPPDIFRGNFEADADFDLQADFPQQAHDPVLLVVLVVVVNGSYYDYHDEAADPPPDPRRNHHHDPDPRNVVVVVSSVVD